Protein AF-A0A849Z930-F1 (afdb_monomer_lite)

Radius of gyration: 18.19 Å; chains: 1; bounding box: 31×23×51 Å

Foldseek 3Di:
DDWDDDPNDTDDDDPDPPDPPLDCVVPNDVVNVVVVVVVVVVVVVCVPDPPDDVCPDDPVNVVDNDPDDPSDDD

Sequence (74 aa):
VEFAIKDGIPYAIDFTNPAPDMDIWSIQEKYFHIVVDWMADMAIRMARDESNTMTSGYRWHDLVGPKEDPLSKG

Structure (mmCIF, N/CA/C/O backbone):
data_AF-A0A849Z930-F1
#
_entry.id   AF-A0A849Z930-F1
#
loop_
_atom_site.group_PDB
_atom_site.id
_atom_site.type_symbol
_atom_site.label_atom_id
_atom_site.label_alt_id
_atom_site.label_comp_id
_atom_site.label_asym_id
_atom_site.label_entity_id
_atom_site.label_seq_id
_atom_site.pdbx_PDB_ins_code
_atom_site.Cartn_x
_atom_site.Cartn_y
_atom_site.Cartn_z
_atom_site.occupancy
_atom_site.B_iso_or_equiv
_atom_site.auth_seq_id
_atom_site.auth_comp_id
_atom_site.auth_asym_id
_atom_site.auth_atom_id
_atom_site.pdbx_PDB_model_num
ATOM 1 N N . VAL A 1 1 ? -6.510 0.598 2.432 1.00 80.88 1 VAL A N 1
ATOM 2 C CA . VAL A 1 1 ? -7.771 1.046 3.064 1.00 80.88 1 VAL A CA 1
ATOM 3 C C . VAL A 1 1 ? -7.526 1.205 4.545 1.00 80.88 1 VAL A C 1
ATOM 5 O O . VAL A 1 1 ? -6.957 0.305 5.154 1.00 80.88 1 VAL A O 1
ATOM 8 N N . GLU A 1 2 ? -7.914 2.347 5.093 1.00 86.94 2 GLU A N 1
ATOM 9 C CA . GLU A 1 2 ? -7.795 2.661 6.515 1.00 86.94 2 GLU A CA 1
ATOM 10 C C . GLU A 1 2 ? -9.176 2.686 7.162 1.00 86.94 2 GLU A C 1
ATOM 12 O O . GLU A 1 2 ? -10.161 3.090 6.534 1.00 86.94 2 GLU A O 1
ATOM 17 N N . PHE A 1 3 ? -9.245 2.258 8.423 1.00 89.31 3 PHE A N 1
ATOM 18 C CA . PHE A 1 3 ? -10.489 2.188 9.178 1.00 89.31 3 PHE A CA 1
ATOM 19 C C . PHE A 1 3 ? -10.385 2.953 10.495 1.00 89.31 3 PHE A C 1
ATOM 21 O O . PHE A 1 3 ? -9.416 2.798 11.234 1.00 89.31 3 PHE A O 1
ATOM 28 N N . ALA A 1 4 ? -11.434 3.702 10.828 1.00 92.19 4 ALA A N 1
ATOM 29 C CA . ALA A 1 4 ? -11.686 4.181 12.183 1.00 92.19 4 ALA A CA 1
ATOM 30 C C . ALA A 1 4 ? -12.721 3.283 12.868 1.00 92.19 4 ALA A C 1
ATOM 32 O O . ALA A 1 4 ? -13.642 2.784 12.221 1.00 92.19 4 ALA A O 1
ATOM 33 N N . ILE A 1 5 ? -12.604 3.107 14.184 1.00 95.62 5 ILE A N 1
ATOM 34 C CA . ILE A 1 5 ? -13.586 2.362 14.979 1.00 95.62 5 ILE A CA 1
ATOM 35 C C . ILE A 1 5 ? -14.384 3.343 15.834 1.00 95.62 5 ILE A C 1
ATOM 37 O O . ILE A 1 5 ? -13.808 4.117 16.597 1.00 95.62 5 ILE A O 1
ATOM 41 N N . LYS A 1 6 ? -15.715 3.270 15.744 1.00 96.31 6 LYS A N 1
ATOM 42 C CA . LYS A 1 6 ? -16.641 3.988 16.625 1.00 96.31 6 LYS A CA 1
ATOM 43 C C . LYS A 1 6 ? -17.668 3.011 17.184 1.00 96.31 6 LYS A C 1
ATOM 45 O O . LYS A 1 6 ? -18.358 2.350 16.417 1.00 96.31 6 LYS A O 1
ATOM 50 N N . ASP A 1 7 ? -17.738 2.905 18.510 1.00 97.00 7 ASP A N 1
ATOM 51 C CA . ASP A 1 7 ? -18.666 2.010 19.221 1.00 97.00 7 ASP A CA 1
ATOM 52 C C . ASP A 1 7 ? -18.582 0.542 18.747 1.00 97.00 7 ASP A C 1
ATOM 54 O O . ASP A 1 7 ? -19.577 -0.171 18.658 1.00 97.00 7 ASP A O 1
ATOM 58 N N . GLY A 1 8 ? -17.371 0.094 18.397 1.00 96.50 8 GLY A N 1
ATOM 59 C CA . GLY A 1 8 ? -17.112 -1.249 17.865 1.00 96.50 8 GLY A CA 1
ATOM 60 C C . GLY A 1 8 ? -17.435 -1.433 16.377 1.00 96.50 8 GLY A C 1
ATOM 61 O O . GLY A 1 8 ? -17.195 -2.512 15.840 1.00 96.50 8 GLY A O 1
ATOM 62 N N . ILE A 1 9 ? -17.933 -0.401 15.693 1.00 96.69 9 ILE A N 1
ATOM 63 C CA . ILE A 1 9 ? -18.262 -0.440 14.266 1.00 96.69 9 ILE A CA 1
ATOM 64 C C . ILE A 1 9 ? -17.095 0.153 13.455 1.00 96.69 9 ILE A C 1
ATOM 66 O O . ILE A 1 9 ? -16.683 1.286 13.732 1.00 96.69 9 ILE A O 1
ATOM 70 N N . PRO A 1 10 ? -16.546 -0.578 12.465 1.00 96.31 10 PRO A N 1
ATOM 71 C CA . PRO A 1 10 ? -15.499 -0.066 11.590 1.00 96.31 10 PRO A CA 1
ATOM 72 C C . PRO A 1 10 ? -16.080 0.814 10.474 1.00 96.31 10 PRO A C 1
ATOM 74 O O . PRO A 1 10 ? -17.043 0.446 9.803 1.00 96.31 10 PRO A O 1
ATOM 77 N N . TYR A 1 11 ? -15.439 1.952 10.232 1.00 95.00 11 TYR A N 1
ATOM 78 C CA . TYR A 1 11 ? -15.745 2.888 9.155 1.00 95.00 11 TYR A CA 1
ATOM 79 C C . TYR A 1 11 ? -14.510 3.053 8.285 1.00 95.00 11 TYR A C 1
ATOM 81 O O . TYR A 1 11 ? -13.447 3.388 8.801 1.00 95.00 11 TYR A O 1
ATOM 89 N N . ALA A 1 12 ? -14.636 2.825 6.979 1.00 92.62 12 ALA A N 1
ATOM 90 C CA . ALA A 1 12 ? -13.554 3.124 6.050 1.00 92.62 12 ALA A CA 1
ATOM 91 C C . ALA A 1 12 ? 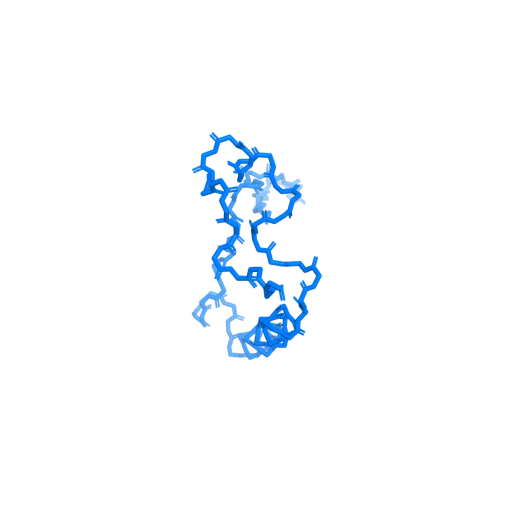-13.388 4.646 5.947 1.00 92.62 12 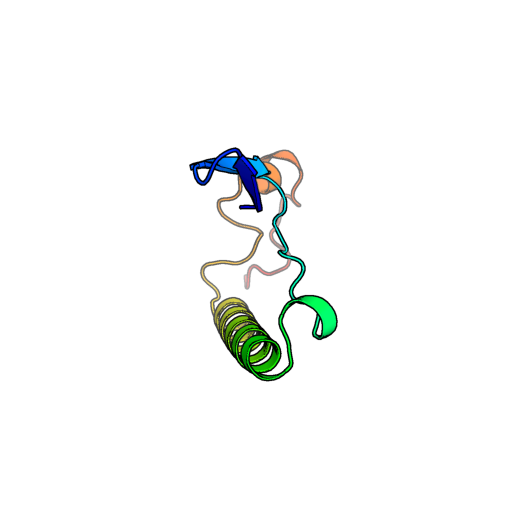ALA A C 1
ATOM 93 O O . ALA A 1 12 ? -14.360 5.354 5.674 1.00 92.62 12 ALA A O 1
ATOM 94 N N . ILE A 1 13 ? -12.176 5.134 6.197 1.00 90.25 13 ILE A N 1
ATOM 95 C CA . ILE A 1 13 ? -11.868 6.570 6.232 1.00 90.25 13 ILE A CA 1
ATOM 96 C C . ILE A 1 13 ? -10.935 7.002 5.104 1.00 90.25 13 ILE A C 1
ATOM 98 O O . ILE A 1 13 ? -11.021 8.144 4.666 1.00 90.25 13 ILE A O 1
ATOM 102 N N . ASP A 1 14 ? -10.108 6.090 4.589 1.00 86.12 14 ASP A N 1
ATOM 103 C CA . ASP A 1 14 ? -9.255 6.363 3.438 1.00 86.12 14 ASP A CA 1
ATOM 104 C C . ASP A 1 14 ? -9.155 5.141 2.515 1.00 86.12 14 ASP A C 1
ATOM 106 O O . ASP A 1 14 ? -8.868 4.015 2.935 1.00 86.12 14 ASP A O 1
ATOM 110 N N . PHE A 1 15 ? -9.405 5.380 1.231 1.00 81.12 15 PHE A N 1
ATOM 111 C CA . PHE A 1 15 ? -9.302 4.408 0.141 1.00 81.12 15 PHE A CA 1
ATOM 112 C C . PHE A 1 15 ? -8.113 4.681 -0.777 1.00 81.12 15 PHE A C 1
ATOM 114 O O . PHE A 1 15 ? -7.843 3.896 -1.683 1.00 81.12 15 PHE A O 1
ATOM 121 N N . THR A 1 16 ? -7.450 5.813 -0.578 1.00 80.44 16 THR A N 1
ATOM 122 C CA . THR A 1 16 ? -6.552 6.422 -1.547 1.00 80.44 16 THR A CA 1
ATOM 123 C C . THR A 1 16 ? -5.091 6.308 -1.168 1.00 80.44 16 THR A C 1
ATOM 125 O O . THR A 1 16 ? -4.272 6.498 -2.058 1.00 80.44 16 THR A O 1
ATOM 128 N N . ASN A 1 17 ? -4.758 5.937 0.075 1.00 73.25 17 ASN A N 1
ATOM 129 C CA . ASN A 1 17 ? -3.382 5.652 0.468 1.00 73.25 17 ASN A CA 1
ATOM 130 C C . ASN A 1 17 ? -2.872 4.368 -0.231 1.00 73.25 17 ASN A C 1
ATOM 132 O O . ASN A 1 17 ? -3.276 3.259 0.146 1.00 73.25 17 ASN A O 1
ATOM 136 N N . PRO A 1 18 ? -2.033 4.489 -1.282 1.00 64.19 18 PRO A N 1
ATOM 137 C CA . PRO A 1 18 ? -1.650 3.362 -2.127 1.00 64.19 18 PRO A CA 1
ATOM 138 C C . PRO A 1 18 ? -0.481 2.564 -1.535 1.00 64.19 18 PRO A C 1
ATOM 140 O O . PRO A 1 18 ? -0.231 1.440 -1.965 1.00 64.19 18 PRO A O 1
ATOM 143 N N . ALA A 1 19 ? 0.209 3.127 -0.542 1.00 68.25 19 ALA A N 1
ATOM 144 C CA . ALA A 1 19 ? 1.264 2.484 0.219 1.00 68.25 19 ALA A CA 1
ATOM 145 C C . ALA A 1 19 ? 0.844 2.520 1.694 1.00 68.25 19 ALA A C 1
ATOM 147 O O . ALA A 1 19 ? 0.994 3.554 2.339 1.00 68.25 19 ALA A O 1
ATOM 148 N N . PRO A 1 20 ? 0.274 1.427 2.229 1.00 67.25 20 PRO A N 1
ATOM 149 C CA . PRO A 1 20 ? -0.018 1.343 3.655 1.00 67.25 20 PRO A CA 1
ATOM 150 C C . PRO A 1 20 ? 1.266 1.614 4.449 1.00 67.25 20 PRO A C 1
ATOM 152 O O . PRO A 1 20 ? 2.346 1.288 3.954 1.00 67.25 20 PRO A O 1
ATOM 155 N N . ASP A 1 21 ? 1.162 2.152 5.667 1.00 75.00 21 ASP A N 1
ATOM 156 C CA . ASP A 1 21 ? 2.302 2.391 6.568 1.00 75.00 21 ASP A CA 1
ATOM 157 C C . ASP A 1 21 ? 2.943 1.063 7.022 1.00 75.00 21 ASP A C 1
ATOM 159 O O . ASP A 1 21 ? 2.824 0.625 8.165 1.00 75.00 21 ASP A O 1
ATOM 163 N N . MET A 1 22 ? 3.625 0.390 6.098 1.00 87.31 22 MET A N 1
ATOM 164 C CA . MET A 1 22 ? 4.284 -0.909 6.249 1.00 87.31 22 MET A CA 1
ATOM 165 C C . MET A 1 22 ? 5.648 -0.783 6.938 1.00 87.31 22 MET A C 1
ATOM 167 O O . MET A 1 22 ? 6.522 -1.630 6.772 1.00 87.31 22 MET A O 1
ATOM 171 N N . ASP A 1 23 ? 5.840 0.288 7.701 1.00 88.50 23 ASP A N 1
ATOM 172 C CA . ASP A 1 23 ? 7.035 0.505 8.497 1.00 88.50 23 ASP A CA 1
ATOM 173 C C . ASP A 1 23 ? 7.126 -0.513 9.646 1.00 88.50 23 ASP A C 1
ATOM 175 O O . ASP A 1 23 ? 6.120 -0.913 10.241 1.00 88.50 23 ASP A O 1
ATOM 179 N N . ILE A 1 24 ? 8.351 -0.923 9.983 1.00 93.75 24 ILE A N 1
ATOM 180 C CA . ILE A 1 24 ? 8.608 -1.952 10.997 1.00 93.75 24 ILE A CA 1
ATOM 181 C C . ILE A 1 24 ? 8.067 -1.579 12.385 1.00 93.75 24 ILE A C 1
ATOM 183 O O . ILE A 1 24 ? 7.644 -2.468 13.126 1.00 93.75 24 ILE A O 1
ATOM 187 N N . TRP A 1 25 ? 8.022 -0.292 12.741 1.00 92.75 25 TRP A N 1
ATOM 188 C CA . TRP A 1 25 ? 7.485 0.161 14.025 1.00 92.75 25 TRP A CA 1
ATOM 189 C C . TRP A 1 25 ? 5.956 0.111 14.062 1.00 92.75 25 TRP A C 1
ATOM 191 O O . TRP A 1 25 ? 5.379 -0.066 15.134 1.00 92.75 25 TRP A O 1
ATOM 201 N N . SER A 1 26 ? 5.308 0.206 12.901 1.00 89.69 26 SER A N 1
ATOM 202 C CA . SER A 1 26 ? 3.854 0.126 12.757 1.00 89.69 26 SER A CA 1
ATOM 203 C C . SER A 1 26 ? 3.354 -1.315 12.770 1.00 89.69 26 SER A C 1
ATOM 205 O O . SER A 1 26 ? 2.399 -1.637 13.478 1.00 89.69 26 SER A O 1
ATOM 207 N N . ILE A 1 27 ? 3.998 -2.196 11.995 1.00 90.31 27 ILE A N 1
ATOM 208 C CA . ILE A 1 27 ? 3.508 -3.565 11.779 1.00 90.31 27 ILE A CA 1
ATOM 209 C C . ILE A 1 27 ? 4.319 -4.638 12.493 1.00 90.31 27 ILE A C 1
ATOM 211 O O . ILE A 1 27 ? 3.894 -5.780 12.479 1.00 90.31 27 ILE A O 1
ATOM 215 N N . GLN A 1 28 ? 5.415 -4.301 13.175 1.00 93.69 28 GLN A N 1
ATOM 216 C CA . GLN A 1 28 ? 6.304 -5.244 13.866 1.00 93.69 28 GLN A CA 1
ATOM 217 C C . GLN A 1 28 ? 7.052 -6.198 12.917 1.00 93.69 28 GLN A C 1
ATOM 219 O O . GLN A 1 28 ? 6.630 -6.503 11.801 1.00 93.69 28 GLN A O 1
ATOM 224 N N . GLU A 1 29 ? 8.180 -6.714 13.403 1.00 96.31 29 GLU A N 1
ATOM 225 C CA . GLU A 1 29 ? 9.154 -7.496 12.630 1.00 96.31 29 GLU A CA 1
ATOM 226 C C . GLU A 1 29 ? 8.526 -8.664 11.852 1.00 96.31 29 GLU A C 1
ATOM 228 O O . GLU A 1 29 ? 8.756 -8.815 10.653 1.00 96.31 29 GLU A O 1
ATOM 233 N N . LYS A 1 30 ? 7.646 -9.444 12.497 1.00 94.81 30 LYS A N 1
ATOM 234 C CA . LYS A 1 30 ? 6.983 -10.598 11.868 1.00 94.81 30 LYS A CA 1
ATOM 235 C C . LYS A 1 30 ? 6.261 -10.227 10.571 1.00 94.81 30 LYS A C 1
ATOM 237 O O . LYS A 1 30 ? 6.362 -10.957 9.588 1.00 94.81 30 LYS A O 1
ATOM 242 N N . TYR A 1 31 ? 5.480 -9.152 10.588 1.00 94.12 31 TYR A N 1
ATOM 243 C CA . TYR A 1 31 ? 4.666 -8.765 9.438 1.00 94.12 31 TYR A CA 1
ATOM 244 C C . TYR A 1 31 ? 5.478 -7.960 8.428 1.00 94.12 31 TYR A C 1
ATOM 246 O O . TYR A 1 31 ? 5.244 -8.091 7.229 1.00 94.12 31 TYR A O 1
ATOM 254 N N . PHE A 1 32 ? 6.471 -7.204 8.901 1.00 93.94 32 PHE A N 1
ATOM 255 C CA . PHE A 1 32 ? 7.414 -6.490 8.049 1.00 93.94 32 PHE A CA 1
ATOM 256 C C . PHE A 1 32 ? 8.109 -7.424 7.056 1.00 93.94 32 PHE A C 1
ATOM 258 O O . PHE A 1 32 ? 8.065 -7.173 5.853 1.00 93.94 32 PHE A O 1
ATOM 265 N N . HIS A 1 33 ? 8.664 -8.544 7.527 1.00 95.69 33 HIS A N 1
ATOM 266 C CA . HIS A 1 33 ? 9.328 -9.505 6.642 1.00 95.69 33 HIS A CA 1
ATOM 267 C C . HIS A 1 33 ? 8.389 -10.085 5.579 1.00 95.69 33 HIS A C 1
ATOM 269 O O . HIS A 1 33 ? 8.750 -10.127 4.409 1.00 95.69 33 HIS A O 1
ATOM 275 N N . ILE A 1 34 ? 7.158 -10.440 5.960 1.00 95.12 34 ILE A N 1
ATOM 276 C CA . ILE A 1 34 ? 6.155 -10.968 5.021 1.00 95.12 34 ILE A CA 1
ATOM 277 C C . ILE A 1 34 ? 5.872 -9.959 3.904 1.00 95.12 34 ILE A C 1
ATOM 279 O O . ILE A 1 34 ? 5.843 -10.318 2.729 1.00 95.12 34 ILE A O 1
ATOM 283 N N . VAL A 1 35 ? 5.656 -8.695 4.271 1.00 93.31 35 VAL A N 1
ATOM 284 C CA . VAL A 1 35 ? 5.354 -7.637 3.305 1.00 93.31 35 VAL A CA 1
ATOM 285 C C . VAL A 1 35 ? 6.534 -7.398 2.367 1.00 93.31 35 VAL A C 1
ATOM 287 O O . VAL A 1 35 ? 6.331 -7.309 1.157 1.00 93.31 35 VAL A O 1
ATOM 290 N N . VAL A 1 36 ? 7.755 -7.314 2.903 1.00 93.75 36 VAL A N 1
ATOM 291 C CA . VAL A 1 36 ? 8.969 -7.106 2.101 1.00 93.75 36 VAL A CA 1
ATOM 292 C C . VAL A 1 36 ? 9.162 -8.240 1.097 1.00 93.75 36 VAL A C 1
ATOM 294 O O . VAL A 1 36 ? 9.374 -7.960 -0.083 1.00 93.75 36 VAL A O 1
ATOM 297 N N . ASP A 1 37 ? 9.021 -9.493 1.530 1.00 96.38 37 ASP A N 1
ATOM 298 C CA . ASP A 1 37 ? 9.168 -10.660 0.656 1.00 96.38 37 ASP A CA 1
ATOM 299 C C . ASP A 1 37 ? 8.138 -10.633 -0.483 1.00 96.38 37 ASP A C 1
ATOM 301 O O . ASP A 1 37 ? 8.486 -10.767 -1.657 1.00 96.38 37 ASP A O 1
ATOM 305 N N . TRP A 1 38 ? 6.868 -10.366 -0.167 1.00 95.38 38 TRP A N 1
ATOM 306 C CA . TRP A 1 38 ? 5.805 -10.307 -1.175 1.00 95.38 38 TRP A CA 1
ATOM 307 C C . TRP A 1 38 ? 5.985 -9.154 -2.163 1.00 95.38 38 TRP A C 1
ATOM 309 O O . TRP A 1 38 ? 5.717 -9.316 -3.356 1.00 95.38 38 TRP A O 1
ATOM 319 N N . MET A 1 39 ? 6.432 -7.988 -1.690 1.00 92.31 39 MET A N 1
ATOM 320 C 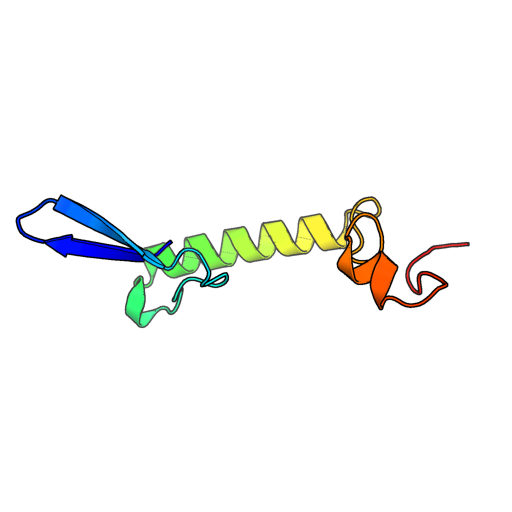CA . MET A 1 39 ? 6.721 -6.844 -2.557 1.00 92.31 39 MET A CA 1
ATOM 321 C C . MET A 1 39 ? 7.915 -7.120 -3.469 1.00 92.31 39 MET A C 1
ATOM 323 O O . MET A 1 39 ? 7.860 -6.784 -4.653 1.00 92.31 39 MET A O 1
ATOM 327 N N . ALA A 1 40 ? 8.960 -7.774 -2.959 1.00 95.50 40 ALA A N 1
ATOM 328 C CA . ALA A 1 40 ? 10.105 -8.185 -3.763 1.00 95.50 40 ALA A CA 1
ATOM 329 C C . ALA A 1 40 ? 9.688 -9.177 -4.861 1.00 95.50 40 ALA A C 1
ATOM 331 O O . ALA A 1 40 ? 9.996 -8.955 -6.034 1.00 95.50 40 ALA A O 1
ATOM 332 N N . ASP A 1 41 ? 8.917 -10.210 -4.514 1.00 96.12 41 ASP A N 1
ATOM 333 C CA . ASP A 1 41 ? 8.403 -11.192 -5.474 1.00 96.12 41 ASP A CA 1
ATOM 334 C C . ASP A 1 41 ? 7.511 -10.543 -6.541 1.00 96.12 41 ASP A C 1
ATOM 336 O O . ASP A 1 41 ? 7.647 -10.821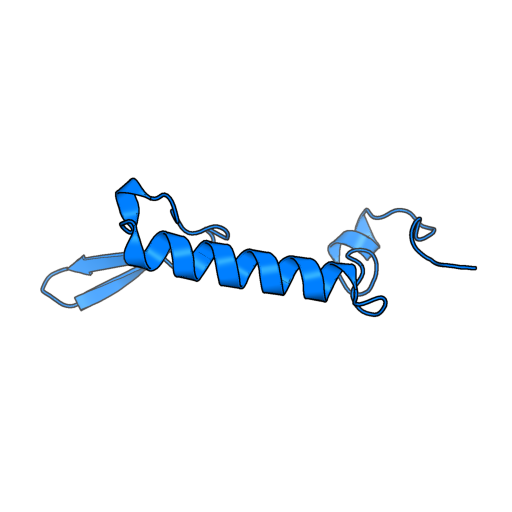 -7.738 1.00 96.12 41 ASP A O 1
ATOM 340 N N . MET A 1 42 ? 6.618 -9.637 -6.129 1.00 91.19 42 MET A N 1
ATOM 341 C CA . MET A 1 42 ? 5.775 -8.869 -7.043 1.00 91.19 42 MET A CA 1
ATOM 342 C C . MET A 1 42 ? 6.617 -8.025 -8.005 1.00 91.19 42 MET A C 1
ATOM 344 O O . MET A 1 42 ? 6.385 -8.087 -9.214 1.00 91.19 42 MET A O 1
ATOM 348 N N . ALA A 1 43 ? 7.597 -7.274 -7.496 1.00 89.94 43 ALA A N 1
ATOM 349 C CA . ALA A 1 43 ? 8.456 -6.413 -8.303 1.00 89.94 43 ALA A CA 1
ATOM 350 C C . ALA A 1 43 ? 9.314 -7.218 -9.290 1.00 89.94 43 ALA A C 1
ATOM 352 O O . ALA A 1 43 ? 9.403 -6.858 -10.462 1.00 89.94 43 ALA A O 1
ATOM 353 N N . ILE A 1 44 ? 9.890 -8.344 -8.855 1.00 92.38 44 ILE A N 1
ATOM 354 C CA . ILE A 1 44 ? 10.663 -9.246 -9.720 1.00 92.38 44 ILE A CA 1
ATOM 355 C C . ILE A 1 44 ? 9.776 -9.825 -10.822 1.00 92.38 44 ILE A C 1
ATOM 357 O O . ILE A 1 44 ? 10.184 -9.857 -11.984 1.00 92.38 44 ILE A O 1
ATOM 361 N N . ARG A 1 45 ? 8.565 -10.278 -10.477 1.00 89.75 45 ARG A N 1
ATOM 362 C CA . ARG A 1 45 ? 7.609 -10.801 -11.459 1.00 89.75 45 ARG A CA 1
ATOM 363 C C . ARG A 1 45 ? 7.255 -9.742 -12.495 1.00 89.75 45 ARG A C 1
ATOM 365 O O . ARG A 1 45 ? 7.310 -10.046 -13.678 1.00 89.75 45 ARG A O 1
ATOM 372 N N . MET A 1 46 ? 6.944 -8.521 -12.062 1.00 85.00 46 MET A N 1
ATOM 373 C CA . MET A 1 46 ? 6.639 -7.405 -12.963 1.00 85.00 46 MET A CA 1
ATOM 374 C C . MET A 1 46 ? 7.829 -7.038 -13.851 1.00 85.00 46 MET A C 1
ATOM 376 O O . MET A 1 46 ? 7.655 -6.843 -15.044 1.00 85.00 46 MET A O 1
ATOM 380 N N . ALA A 1 47 ? 9.047 -7.014 -13.308 1.00 84.38 47 ALA A N 1
ATOM 381 C CA . ALA A 1 47 ? 10.249 -6.709 -14.082 1.00 84.38 47 ALA A CA 1
ATOM 382 C C . ALA A 1 47 ? 10.580 -7.776 -15.142 1.00 84.38 47 ALA A C 1
ATOM 384 O O . ALA A 1 47 ? 11.235 -7.475 -16.137 1.00 84.38 47 ALA A O 1
ATOM 385 N N . ARG A 1 48 ? 10.163 -9.028 -14.922 1.00 85.12 48 ARG A N 1
ATOM 386 C CA . ARG A 1 48 ? 10.320 -10.135 -15.881 1.00 85.12 48 ARG A CA 1
ATOM 387 C C . ARG A 1 48 ? 9.151 -10.263 -16.856 1.00 85.12 48 ARG A C 1
ATOM 389 O O . ARG A 1 48 ? 9.268 -11.009 -17.825 1.00 85.12 48 ARG A O 1
ATOM 396 N N . ASP A 1 49 ? 8.034 -9.602 -16.581 1.00 81.31 49 ASP A N 1
ATOM 397 C CA . ASP A 1 49 ? 6.834 -9.650 -17.404 1.00 81.31 49 ASP A CA 1
ATOM 398 C C . ASP A 1 49 ? 6.890 -8.554 -18.475 1.00 81.31 49 ASP A C 1
ATOM 400 O O . ASP A 1 49 ? 6.611 -7.386 -18.217 1.00 81.31 49 ASP A O 1
ATOM 404 N N . GLU A 1 50 ? 7.240 -8.946 -19.700 1.00 68.69 50 GLU A N 1
ATOM 405 C CA . GLU A 1 50 ? 7.284 -8.037 -20.853 1.00 68.69 50 GLU A CA 1
ATOM 406 C C . GLU A 1 50 ? 5.882 -7.605 -21.334 1.00 68.69 50 GLU A C 1
ATOM 408 O O . GLU A 1 50 ? 5.778 -6.693 -22.148 1.00 68.69 50 GLU A O 1
ATOM 413 N N . SER A 1 51 ? 4.797 -8.223 -20.839 1.00 67.31 51 SER A N 1
ATOM 414 C CA . SER A 1 51 ? 3.419 -7.913 -21.258 1.00 67.31 51 SER A CA 1
ATOM 415 C C . SER A 1 51 ? 2.766 -6.755 -20.494 1.00 67.31 51 SER A C 1
ATOM 417 O O . SER A 1 51 ? 1.725 -6.263 -20.921 1.00 67.31 51 SER A O 1
ATOM 419 N N . ASN A 1 52 ? 3.364 -6.310 -19.382 1.00 59.69 52 ASN A N 1
ATOM 420 C CA . ASN A 1 52 ? 2.801 -5.308 -18.467 1.00 59.69 52 ASN A CA 1
ATOM 421 C C . ASN A 1 52 ? 3.787 -4.171 -18.158 1.00 59.69 52 ASN A C 1
ATOM 423 O O . ASN A 1 52 ? 3.922 -3.734 -17.010 1.00 59.69 52 ASN A O 1
ATOM 427 N N . THR A 1 53 ? 4.494 -3.658 -19.163 1.00 61.69 53 THR A N 1
ATOM 428 C CA . THR A 1 53 ? 5.211 -2.391 -18.992 1.00 61.69 53 THR A CA 1
ATOM 429 C C . THR A 1 53 ? 4.205 -1.266 -18.712 1.00 61.69 53 THR A C 1
ATOM 431 O O . THR A 1 53 ? 3.111 -1.233 -19.276 1.00 61.69 53 THR A O 1
ATOM 434 N N . MET A 1 54 ? 4.569 -0.312 -17.838 1.00 60.94 54 MET A N 1
ATOM 435 C CA . MET A 1 54 ? 3.749 0.864 -17.455 1.00 60.94 54 MET A CA 1
ATOM 436 C C . MET A 1 54 ? 3.297 1.744 -18.641 1.00 60.94 54 MET A C 1
ATOM 438 O O . MET A 1 54 ? 2.604 2.746 -18.456 1.00 60.94 54 MET A O 1
ATOM 442 N N . THR A 1 55 ? 3.732 1.394 -19.844 1.00 62.00 55 THR A N 1
ATOM 443 C CA . THR A 1 55 ? 3.569 2.099 -21.104 1.00 62.00 55 THR A CA 1
ATOM 444 C C . THR A 1 55 ? 2.409 1.585 -21.951 1.00 62.00 55 THR A C 1
ATOM 446 O O . THR A 1 55 ? 2.033 2.235 -22.914 1.00 62.00 55 THR A O 1
ATOM 449 N N . SER A 1 56 ? 1.771 0.463 -21.610 1.00 64.06 56 SER A N 1
ATOM 450 C CA . SER A 1 56 ? 0.604 -0.008 -22.365 1.00 64.06 56 SER A CA 1
ATOM 451 C C . SER A 1 56 ? -0.618 -0.194 -21.463 1.00 64.06 56 SER A C 1
ATOM 453 O O . SER A 1 56 ? -0.536 -0.748 -20.371 1.00 64.06 56 SER A O 1
ATOM 455 N N . GLY A 1 57 ? -1.772 0.336 -21.886 1.00 67.19 57 GLY A N 1
ATOM 456 C CA . GLY A 1 57 ? -3.068 0.091 -21.236 1.00 67.19 57 GLY A CA 1
ATOM 457 C C . GLY A 1 57 ? -3.474 1.039 -20.096 1.00 67.19 57 GLY A C 1
ATOM 458 O O . GLY A 1 57 ? -4.614 0.960 -19.634 1.00 67.19 57 GLY A O 1
ATOM 459 N N . TYR A 1 58 ? -2.617 1.969 -19.656 1.00 75.81 58 TYR A N 1
ATOM 460 C CA . TYR A 1 58 ? -3.013 3.014 -18.702 1.00 75.81 58 TYR A CA 1
ATOM 461 C C . TYR A 1 58 ? -3.484 4.281 -19.417 1.00 75.81 58 TYR A C 1
ATOM 463 O O . TYR A 1 58 ? -2.711 4.934 -20.110 1.00 75.81 58 TYR A O 1
ATOM 471 N N . ARG A 1 59 ? -4.711 4.725 -19.118 1.00 79.31 59 ARG A N 1
ATOM 472 C CA . ARG A 1 59 ? -5.302 5.952 -19.688 1.00 79.31 59 ARG A CA 1
ATOM 473 C C . ARG A 1 59 ? -4.410 7.191 -19.543 1.00 79.31 59 ARG A C 1
ATOM 475 O O . ARG A 1 59 ? -4.423 8.063 -20.401 1.00 79.31 59 ARG A O 1
ATOM 482 N N . TRP A 1 60 ? -3.656 7.303 -18.450 1.00 75.69 60 TRP A N 1
ATOM 483 C CA . TRP A 1 60 ? -2.717 8.412 -18.267 1.00 75.69 6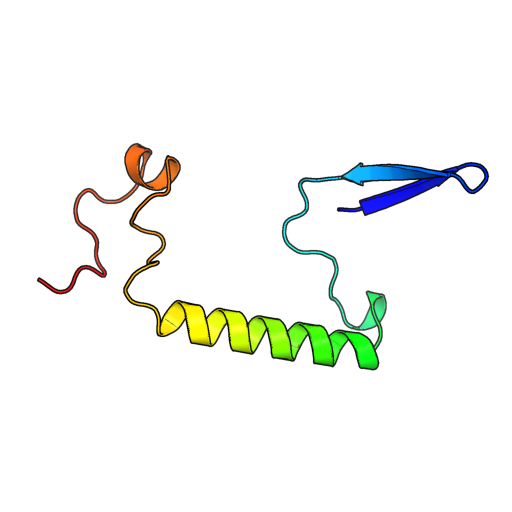0 TRP A CA 1
ATOM 484 C C . TRP A 1 60 ? -1.515 8.321 -19.201 1.00 75.69 60 TRP A C 1
ATOM 486 O O . TRP A 1 60 ? -1.082 9.347 -19.713 1.00 75.69 60 TRP A O 1
ATOM 496 N N . HIS A 1 61 ? -1.013 7.118 -19.470 1.00 77.06 61 HIS A N 1
ATOM 497 C CA . HIS A 1 61 ? 0.039 6.929 -20.457 1.00 77.06 61 HIS A CA 1
ATOM 498 C C . HIS A 1 61 ? -0.435 7.349 -21.857 1.00 77.06 61 HIS A C 1
ATOM 500 O O . HIS A 1 61 ? 0.285 8.059 -22.543 1.00 77.06 61 HIS A O 1
ATOM 506 N N . ASP A 1 62 ? -1.681 7.053 -22.232 1.00 78.88 62 ASP A N 1
ATOM 507 C CA . ASP A 1 62 ? -2.231 7.518 -23.517 1.00 78.88 62 ASP A CA 1
ATOM 508 C C . ASP A 1 62 ? -2.334 9.053 -23.603 1.00 78.88 62 ASP A C 1
ATOM 510 O O . ASP A 1 62 ? -2.232 9.641 -24.679 1.00 78.88 62 ASP A O 1
ATOM 514 N N . LEU A 1 63 ? -2.570 9.714 -22.465 1.00 83.88 63 LEU A N 1
ATOM 515 C CA . LEU A 1 63 ? -2.756 11.165 -22.397 1.00 83.88 63 LEU A CA 1
ATOM 516 C C . LEU A 1 63 ? -1.436 11.943 -22.341 1.00 83.88 63 LEU A C 1
ATOM 518 O O . LEU A 1 63 ? -1.361 13.033 -22.906 1.00 83.88 63 LEU A O 1
ATOM 522 N N . VAL A 1 64 ? -0.433 11.435 -21.616 1.00 84.44 64 VAL A N 1
ATOM 523 C CA . VAL A 1 64 ? 0.810 12.178 -21.317 1.00 84.44 64 VAL A CA 1
ATOM 524 C C . VAL A 1 64 ? 2.096 11.379 -21.527 1.00 84.44 64 VAL A C 1
ATOM 526 O O . VAL A 1 64 ? 3.186 11.920 -21.352 1.00 84.44 64 VAL A O 1
ATOM 529 N N . GLY A 1 65 ? 1.990 10.097 -21.861 1.00 78.12 65 GLY A N 1
ATOM 530 C CA . GLY A 1 65 ? 3.129 9.225 -22.099 1.00 78.12 65 GLY A CA 1
ATOM 531 C C . GLY A 1 65 ? 3.876 9.569 -23.391 1.00 78.12 65 GLY A C 1
ATOM 532 O O . GLY A 1 65 ? 3.354 10.266 -24.269 1.00 78.12 65 GLY A O 1
ATOM 533 N N . PRO A 1 66 ? 5.131 9.113 -23.517 1.00 76.38 66 PRO A N 1
ATOM 534 C CA . PRO A 1 66 ? 5.870 9.219 -24.767 1.00 76.38 66 PRO A CA 1
ATOM 535 C C . PRO A 1 66 ? 5.124 8.498 -25.903 1.00 76.38 66 PRO A C 1
ATOM 537 O O . PRO A 1 66 ? 4.551 7.434 -25.706 1.00 76.38 66 PRO A O 1
ATOM 540 N N . LYS A 1 67 ? 5.145 9.081 -27.111 1.00 73.25 67 LYS A N 1
ATOM 541 C CA . LYS A 1 67 ? 4.473 8.513 -28.300 1.00 73.25 67 LYS A CA 1
ATOM 542 C C . LYS A 1 67 ? 5.097 7.202 -28.790 1.00 73.25 67 LYS A C 1
ATOM 544 O O . LYS A 1 67 ? 4.436 6.451 -29.497 1.00 73.25 67 LYS A O 1
ATOM 549 N N . GLU A 1 68 ? 6.360 6.971 -28.448 1.00 74.12 68 GLU A N 1
ATOM 550 C CA . GLU A 1 68 ? 7.090 5.730 -28.691 1.00 74.12 68 GLU A CA 1
ATOM 551 C C . GLU A 1 68 ? 7.469 5.137 -27.336 1.00 74.12 68 GLU A C 1
ATOM 553 O O . GLU A 1 68 ? 7.979 5.854 -26.469 1.00 74.12 68 GLU A O 1
ATOM 558 N N . ASP A 1 69 ? 7.200 3.846 -27.143 1.00 71.56 69 ASP A N 1
ATOM 559 C CA . ASP A 1 69 ? 7.534 3.162 -25.899 1.00 71.56 69 ASP A CA 1
ATOM 560 C C . ASP A 1 69 ? 9.058 2.933 -25.826 1.00 71.56 69 ASP A C 1
ATOM 562 O O . ASP A 1 69 ? 9.595 2.163 -26.626 1.00 71.56 69 ASP A O 1
ATOM 566 N N . PRO A 1 70 ? 9.774 3.548 -24.864 1.00 67.88 70 PRO A N 1
ATOM 567 C CA . PRO A 1 70 ? 11.222 3.388 -24.720 1.00 67.88 70 PRO A CA 1
ATOM 568 C C . PRO A 1 70 ? 11.649 1.967 -24.311 1.00 67.88 70 PRO A C 1
ATOM 570 O O . PRO A 1 70 ? 12.842 1.668 -24.314 1.00 67.88 70 PRO A O 1
ATOM 573 N N . LEU A 1 71 ? 10.699 1.106 -23.934 1.00 67.94 71 LEU A N 1
ATOM 574 C CA . LEU A 1 71 ? 10.908 -0.301 -23.595 1.00 67.94 71 LEU A CA 1
ATOM 575 C C . LEU A 1 71 ? 10.428 -1.258 -24.695 1.00 67.94 71 LEU A C 1
ATOM 577 O O . LEU A 1 71 ? 10.678 -2.460 -24.594 1.00 67.94 71 LEU A O 1
ATOM 581 N N . SER A 1 72 ? 9.778 -0.752 -25.750 1.00 64.94 72 SER A N 1
ATOM 582 C CA . SER A 1 72 ? 9.389 -1.563 -26.903 1.00 64.94 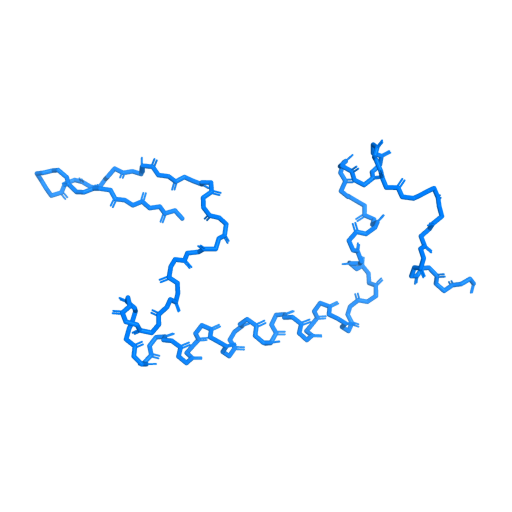72 SER A CA 1
ATOM 583 C C . SER A 1 72 ? 10.646 -2.064 -27.608 1.00 64.94 72 SER A C 1
ATOM 585 O O . SER A 1 72 ? 11.377 -1.296 -28.236 1.00 64.94 72 SER A O 1
ATOM 587 N N . LYS A 1 73 ? 10.905 -3.371 -27.524 1.00 60.41 73 LYS A N 1
ATOM 588 C CA . LYS A 1 73 ? 11.903 -4.024 -28.375 1.00 60.41 73 LYS A CA 1
ATOM 589 C C . LYS A 1 73 ? 11.348 -4.016 -29.803 1.00 60.41 73 LYS A C 1
ATOM 591 O O . LYS A 1 73 ? 10.290 -4.594 -30.035 1.00 60.41 73 LYS A O 1
ATOM 596 N N . GLY A 1 74 ? 12.013 -3.278 -30.695 1.00 57.22 74 GLY A N 1
ATOM 597 C CA . GLY A 1 74 ? 11.641 -3.159 -32.112 1.00 57.22 74 GLY A CA 1
ATOM 598 C C . GLY A 1 74 ? 11.625 -4.483 -32.864 1.00 57.22 74 GLY A C 1
ATOM 599 O O . GLY A 1 74 ? 12.299 -5.438 -32.411 1.00 57.22 74 GLY A O 1
#

pLDDT: mean 82.8, std 11.95, range [57.22, 97.0]

Secondary structure (DSSP, 8-state):
-EEEEETTEEEEEES--SS----HHHHHHHHHHHHHHHHHHHHHHHHH-TT--TTSS-HHHHHHS-SS-TT---